Protein AF-A0A212PHE5-F1 (afdb_monomer_lite)

Sequence (43 aa):
MLPEKQQKKYSEFYESARNNTVLDPKTTLLVHLATAMASGCYP

pLDDT: mean 95.08, std 5.52, range [69.25, 98.19]

Secondary structure (DSSP, 8-state):
---HHHHHHHHHHHHHHHS-SSS-HHHHHHHHHHHHHHTT---

Structure (mmCIF, N/CA/C/O backbone):
data_AF-A0A212PHE5-F1
#
_entry.id   AF-A0A212PHE5-F1
#
loop_
_atom_site.group_PDB
_atom_site.id
_atom_site.type_symbol
_atom_site.label_atom_id
_atom_site.label_alt_id
_atom_site.label_comp_id
_atom_site.label_asym_id
_atom_site.label_entity_id
_atom_site.label_seq_id
_atom_site.pdbx_PDB_ins_code
_atom_site.Cartn_x
_atom_site.Cartn_y
_atom_site.Cartn_z
_atom_site.occupancy
_atom_site.B_iso_or_equiv
_atom_site.auth_seq_id
_atom_site.auth_comp_id
_atom_site.auth_asym_id
_atom_site.auth_atom_id
_atom_site.pdbx_PDB_model_num
ATOM 1 N N . MET A 1 1 ? -19.870 -0.055 9.013 1.00 75.50 1 MET A N 1
ATOM 2 C CA . MET A 1 1 ? -18.511 0.296 9.484 1.00 75.50 1 MET A CA 1
ATOM 3 C C . MET A 1 1 ? -17.909 -0.920 10.165 1.00 75.50 1 MET A C 1
ATOM 5 O O . MET A 1 1 ? -18.640 -1.614 10.862 1.00 75.50 1 MET A O 1
ATOM 9 N N . LEU A 1 2 ? -16.630 -1.216 9.917 1.00 89.38 2 LEU A N 1
ATOM 10 C CA . LEU A 1 2 ? -15.932 -2.314 10.594 1.00 89.38 2 LEU A CA 1
ATOM 11 C C . LEU A 1 2 ? -15.871 -2.042 12.107 1.00 89.38 2 LEU A C 1
ATOM 13 O O . LEU A 1 2 ? -15.742 -0.877 12.485 1.00 89.38 2 LEU A O 1
ATOM 17 N N . PRO A 1 3 ? -15.930 -3.069 12.972 1.00 96.56 3 PRO A N 1
ATOM 18 C CA . PRO A 1 3 ? -15.669 -2.858 14.390 1.00 96.56 3 PRO A CA 1
ATOM 19 C C . PRO A 1 3 ? -14.213 -2.411 14.607 1.00 96.56 3 PRO A C 1
ATOM 21 O O . PRO A 1 3 ? -13.329 -2.716 13.802 1.00 96.56 3 PRO A O 1
ATOM 24 N N . GLU A 1 4 ? -13.960 -1.682 15.696 1.00 96.25 4 GLU A N 1
ATOM 25 C CA . GLU A 1 4 ? -12.692 -0.972 15.951 1.00 96.25 4 GLU A CA 1
ATOM 26 C C . GLU A 1 4 ? -11.454 -1.873 15.803 1.00 96.25 4 GLU A C 1
ATOM 28 O O . GLU A 1 4 ? -10.463 -1.505 15.171 1.00 96.25 4 GLU A O 1
ATOM 33 N N . LYS A 1 5 ? -11.536 -3.109 16.312 1.00 96.56 5 LYS A N 1
ATOM 34 C CA . LYS A 1 5 ? -10.458 -4.100 16.204 1.00 96.56 5 LYS A CA 1
ATOM 35 C C . LYS A 1 5 ? -10.111 -4.419 14.746 1.00 96.56 5 LYS A C 1
ATOM 37 O O . LYS A 1 5 ? -8.932 -4.507 14.403 1.00 96.56 5 LYS A O 1
ATOM 42 N N . GLN A 1 6 ? -11.118 -4.614 13.897 1.00 97.31 6 GLN A N 1
ATOM 43 C CA . GLN A 1 6 ? -10.938 -4.900 12.475 1.00 97.31 6 GLN A CA 1
ATOM 44 C C . GLN A 1 6 ? -10.421 -3.669 11.735 1.00 97.31 6 GLN A C 1
ATOM 46 O O . GLN A 1 6 ? -9.539 -3.809 10.894 1.00 97.31 6 GLN A O 1
ATOM 51 N N . GLN A 1 7 ? -10.914 -2.475 12.074 1.00 96.50 7 GLN A N 1
ATOM 52 C CA . GLN A 1 7 ? -10.428 -1.231 11.484 1.00 96.50 7 GLN A CA 1
ATOM 53 C C . GLN A 1 7 ? -8.936 -1.032 11.771 1.00 96.50 7 GLN A C 1
ATOM 55 O O . GLN A 1 7 ? -8.165 -0.814 10.843 1.00 96.50 7 GLN A O 1
ATOM 60 N N . LYS A 1 8 ? -8.508 -1.219 13.027 1.00 96.94 8 LYS A N 1
ATOM 61 C CA . LYS A 1 8 ? -7.093 -1.139 13.410 1.00 96.94 8 LYS A CA 1
ATOM 62 C C . LYS A 1 8 ? -6.232 -2.144 12.644 1.00 96.94 8 LYS A C 1
ATOM 64 O O . LYS A 1 8 ? -5.189 -1.776 12.116 1.00 96.94 8 LYS A O 1
ATOM 69 N N . LYS A 1 9 ? -6.675 -3.401 12.546 1.00 97.38 9 LYS A N 1
ATOM 70 C CA . LYS A 1 9 ? -5.938 -4.445 11.813 1.00 97.38 9 LYS A CA 1
ATOM 71 C C . LYS A 1 9 ? -5.840 -4.155 10.319 1.00 97.38 9 LYS A C 1
ATOM 73 O O . LYS A 1 9 ? -4.792 -4.389 9.726 1.00 97.38 9 LYS A O 1
ATOM 78 N N . TYR A 1 10 ? -6.905 -3.622 9.728 1.00 95.88 10 TYR A N 1
ATOM 79 C CA . TYR A 1 10 ? -6.894 -3.189 8.337 1.00 95.88 10 TYR A CA 1
ATOM 80 C C . TYR A 1 10 ? -5.923 -2.023 8.117 1.00 95.88 10 TYR A C 1
ATOM 82 O O . TYR A 1 10 ? -5.137 -2.065 7.176 1.00 95.88 10 TYR A O 1
ATOM 90 N N . SER A 1 11 ? -5.921 -1.023 9.004 1.00 96.62 11 SER A N 1
ATOM 91 C CA . SER A 1 11 ? -4.969 0.091 8.942 1.00 96.62 11 S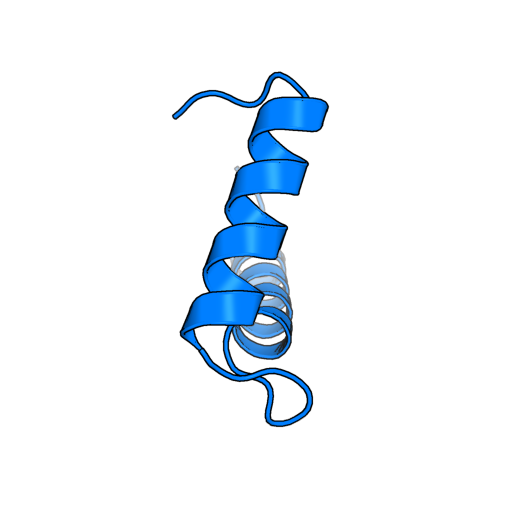ER A CA 1
ATOM 92 C C . SER A 1 11 ? -3.521 -0.386 9.068 1.00 96.62 11 SER A C 1
ATOM 94 O O . SER A 1 11 ? -2.696 -0.008 8.247 1.00 96.62 11 SER A O 1
ATOM 96 N N . GLU A 1 12 ? -3.212 -1.268 10.025 1.00 97.56 12 GLU A N 1
ATOM 97 C CA . GLU A 1 12 ? -1.872 -1.863 10.172 1.00 97.56 12 GLU A CA 1
ATOM 98 C C . GLU A 1 12 ? -1.421 -2.582 8.889 1.00 97.56 12 GLU A C 1
ATOM 100 O O . GLU A 1 12 ? -0.288 -2.413 8.438 1.00 97.56 12 GLU A O 1
ATOM 105 N N . PHE A 1 13 ? -2.318 -3.354 8.271 1.00 96.38 13 PHE A N 1
ATOM 106 C CA . PHE A 1 13 ? -2.047 -4.021 7.000 1.00 96.38 13 PHE A CA 1
ATOM 107 C C . PHE A 1 13 ? -1.805 -3.017 5.863 1.00 96.38 13 PHE A C 1
ATOM 109 O O . PHE A 1 13 ? -0.803 -3.124 5.155 1.00 96.38 13 PHE A O 1
ATOM 116 N N . TYR A 1 14 ? -2.687 -2.030 5.703 1.00 96.19 14 TYR A N 1
ATOM 117 C CA . TYR A 1 14 ? -2.578 -1.031 4.641 1.00 96.19 14 TYR A CA 1
ATOM 118 C C . TYR A 1 14 ? -1.274 -0.232 4.744 1.00 96.19 14 TYR A C 1
ATOM 120 O O . TYR A 1 14 ? -0.560 -0.088 3.751 1.00 96.19 14 TYR A O 1
ATOM 128 N N . GLU A 1 15 ? -0.911 0.207 5.950 1.00 96.88 15 GLU A N 1
ATOM 129 C CA . GLU A 1 15 ? 0.344 0.921 6.194 1.00 96.88 15 GLU A CA 1
ATOM 130 C C . GLU A 1 15 ? 1.571 0.052 5.892 1.00 96.88 15 GLU A C 1
ATOM 132 O O . GLU A 1 15 ? 2.559 0.566 5.373 1.00 96.88 15 GLU A O 1
ATOM 137 N N . SER A 1 16 ? 1.512 -1.265 6.137 1.00 96.56 16 SER A N 1
ATOM 138 C CA . SER A 1 16 ? 2.615 -2.178 5.797 1.00 96.56 16 SER A CA 1
ATOM 139 C C . SER A 1 16 ? 2.840 -2.310 4.286 1.00 96.56 16 SER A C 1
ATOM 141 O O . SER A 1 16 ? 3.978 -2.409 3.833 1.00 96.56 16 SER A O 1
ATOM 143 N N . ALA A 1 17 ? 1.764 -2.267 3.493 1.00 96.00 17 ALA A N 1
ATOM 144 C CA . ALA A 1 17 ? 1.851 -2.280 2.036 1.00 96.00 17 ALA A CA 1
ATOM 145 C C . ALA A 1 17 ? 2.318 -0.919 1.494 1.00 96.00 17 ALA A C 1
ATOM 147 O O . ALA A 1 17 ? 3.158 -0.860 0.594 1.00 96.00 17 ALA A O 1
ATOM 148 N N . ARG A 1 18 ? 1.814 0.180 2.070 1.00 95.50 18 ARG A N 1
ATOM 149 C CA . ARG A 1 18 ? 2.128 1.548 1.642 1.00 95.50 18 ARG A CA 1
ATOM 150 C C . ARG A 1 18 ? 3.561 1.967 1.974 1.00 95.50 18 ARG A C 1
ATOM 152 O O . ARG A 1 18 ? 4.180 2.665 1.168 1.00 95.50 18 ARG A O 1
ATOM 159 N N . ASN A 1 19 ? 4.063 1.552 3.136 1.00 96.56 19 ASN A N 1
ATOM 160 C CA . ASN A 1 19 ? 5.375 1.911 3.669 1.00 96.56 19 ASN A CA 1
ATOM 161 C C . ASN A 1 19 ? 6.277 0.673 3.705 1.00 96.56 19 ASN A C 1
ATOM 163 O O . ASN A 1 19 ? 6.545 0.098 4.759 1.00 96.56 19 ASN A O 1
ATOM 167 N N . ASN A 1 20 ? 6.737 0.256 2.529 1.00 95.50 20 ASN A N 1
ATOM 168 C CA . ASN A 1 20 ? 7.624 -0.890 2.365 1.00 95.50 20 ASN A CA 1
ATOM 169 C C . ASN A 1 20 ? 9.012 -0.446 1.866 1.00 95.50 20 ASN A C 1
ATOM 171 O O . ASN A 1 20 ? 9.176 0.658 1.352 1.00 95.50 20 ASN A O 1
ATOM 175 N N . THR A 1 21 ? 10.014 -1.313 2.019 1.00 97.12 21 THR A N 1
ATOM 176 C CA . THR A 1 21 ? 11.397 -1.078 1.556 1.00 97.12 21 THR A CA 1
ATOM 177 C C . THR A 1 21 ? 11.711 -1.748 0.218 1.00 97.12 21 THR A C 1
ATOM 179 O O . THR A 1 21 ? 12.833 -1.642 -0.272 1.00 97.12 21 THR A O 1
ATOM 182 N N . VAL A 1 22 ? 10.742 -2.462 -0.362 1.00 97.88 22 VAL A N 1
ATOM 183 C CA . VAL A 1 22 ? 10.909 -3.215 -1.614 1.00 97.88 22 VAL A CA 1
ATOM 184 C C . VAL A 1 22 ? 10.831 -2.277 -2.816 1.00 97.88 22 VAL A C 1
ATOM 186 O O . VAL A 1 22 ? 11.593 -2.426 -3.767 1.00 97.88 22 VAL A O 1
ATOM 189 N N . LEU A 1 23 ? 9.918 -1.307 -2.768 1.00 97.62 23 LEU A N 1
ATOM 190 C CA . LEU A 1 23 ? 9.705 -0.298 -3.799 1.00 97.62 23 LEU A CA 1
ATOM 191 C C . LEU A 1 23 ? 9.956 1.091 -3.222 1.00 97.62 23 LEU A C 1
ATOM 193 O O . LEU A 1 23 ? 9.632 1.367 -2.067 1.00 97.62 23 LEU A O 1
ATOM 197 N N . ASP A 1 24 ? 10.469 2.006 -4.043 1.00 97.62 24 ASP A N 1
ATOM 1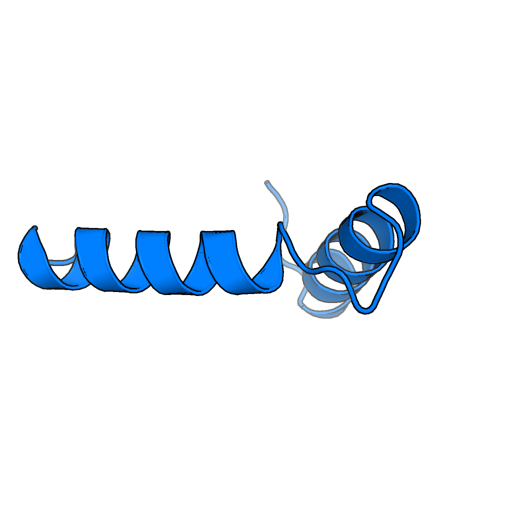98 C CA . ASP A 1 24 ? 10.565 3.399 -3.626 1.00 97.62 24 ASP A CA 1
ATOM 199 C C . ASP A 1 24 ? 9.157 4.005 -3.391 1.00 97.62 24 ASP A C 1
ATOM 201 O O . ASP A 1 24 ? 8.153 3.538 -3.958 1.00 9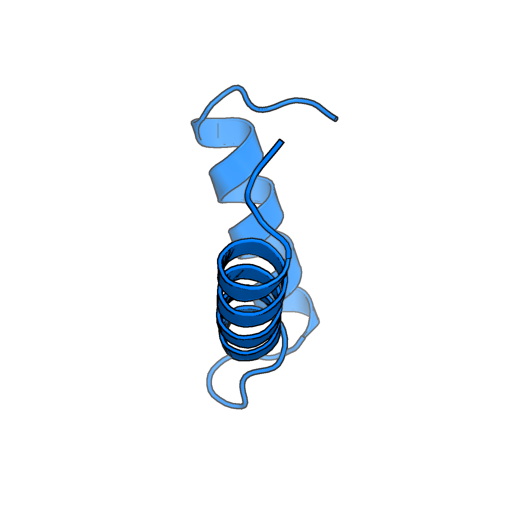7.62 24 ASP A O 1
ATOM 205 N N . PRO A 1 25 ? 9.042 5.061 -2.563 1.00 97.31 25 PRO A N 1
ATOM 206 C CA . PRO A 1 25 ? 7.743 5.618 -2.182 1.00 97.31 25 PRO A CA 1
ATOM 207 C C . PRO A 1 25 ? 6.886 6.100 -3.359 1.00 97.31 25 PRO A C 1
ATOM 209 O O . PRO A 1 25 ? 5.650 6.047 -3.279 1.00 97.31 25 PRO A O 1
ATOM 212 N N . LYS A 1 26 ? 7.528 6.572 -4.439 1.00 97.38 26 LYS A N 1
ATOM 213 C CA . LYS A 1 26 ? 6.856 7.061 -5.646 1.00 97.38 26 LYS A CA 1
ATOM 214 C C . LYS A 1 26 ? 6.310 5.890 -6.455 1.00 97.38 26 LYS A C 1
ATOM 216 O O . LYS A 1 26 ? 5.145 5.934 -6.843 1.00 97.38 26 LYS A O 1
ATOM 221 N N . THR A 1 27 ? 7.098 4.837 -6.657 1.00 98.19 27 THR A N 1
ATOM 222 C CA . THR A 1 27 ? 6.636 3.620 -7.339 1.00 98.19 27 THR A CA 1
ATOM 223 C C . THR A 1 27 ? 5.473 2.980 -6.590 1.00 98.19 27 THR A C 1
ATOM 225 O O . THR A 1 27 ? 4.445 2.691 -7.201 1.00 98.19 27 THR A O 1
ATOM 228 N N . THR A 1 28 ? 5.566 2.860 -5.262 1.00 98.12 28 THR A N 1
ATOM 229 C CA . THR A 1 28 ? 4.459 2.343 -4.440 1.00 98.12 28 THR A CA 1
ATOM 230 C C . THR A 1 28 ? 3.179 3.160 -4.650 1.00 98.12 28 THR A C 1
ATOM 232 O O . THR A 1 28 ? 2.120 2.593 -4.911 1.00 98.12 28 THR A O 1
ATOM 235 N N . LEU A 1 29 ? 3.267 4.498 -4.622 1.00 96.38 29 LEU A N 1
ATOM 236 C CA . LEU A 1 29 ? 2.113 5.378 -4.849 1.00 96.38 29 LEU A CA 1
ATOM 237 C C . LEU A 1 29 ? 1.463 5.151 -6.223 1.00 96.38 29 LEU A C 1
ATOM 239 O O . LEU A 1 29 ? 0.239 5.067 -6.316 1.00 96.38 29 LEU A O 1
ATOM 243 N N . LEU A 1 30 ? 2.271 5.044 -7.280 1.00 97.31 30 LEU A N 1
ATOM 244 C CA . LEU A 1 30 ? 1.767 4.842 -8.638 1.00 97.31 30 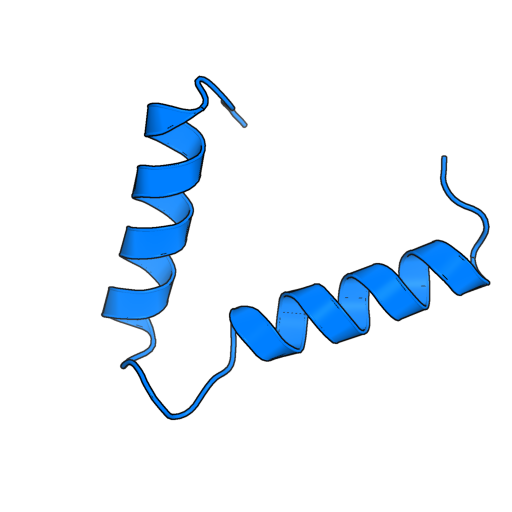LEU A CA 1
ATOM 245 C C . LEU A 1 30 ? 1.081 3.482 -8.804 1.00 97.31 30 LEU A C 1
ATOM 247 O O . LEU A 1 30 ? 0.062 3.411 -9.485 1.00 97.31 30 LEU A O 1
ATOM 251 N N . VAL A 1 31 ? 1.577 2.427 -8.151 1.00 97.06 31 VAL A N 1
ATOM 252 C CA . VAL A 1 31 ? 0.926 1.106 -8.158 1.00 97.06 31 VAL A CA 1
ATOM 253 C C . VAL A 1 31 ? -0.444 1.165 -7.482 1.00 97.06 31 VAL A C 1
ATOM 255 O O . VAL A 1 31 ? -1.419 0.658 -8.042 1.00 97.06 31 VAL A O 1
ATOM 258 N N . HIS A 1 32 ? -0.557 1.819 -6.320 1.00 95.81 32 HIS A N 1
ATOM 259 C CA . HIS A 1 32 ? -1.853 2.011 -5.660 1.00 95.81 32 HIS A CA 1
ATOM 260 C C . HIS A 1 32 ? -2.836 2.777 -6.555 1.00 95.81 32 HIS A C 1
ATOM 262 O O . HIS A 1 32 ? -3.977 2.345 -6.716 1.00 95.81 32 HIS A O 1
ATOM 268 N N . LEU A 1 33 ? -2.384 3.869 -7.182 1.00 95.56 33 LEU A N 1
ATOM 269 C CA . LEU A 1 33 ? -3.205 4.663 -8.097 1.00 95.56 33 LEU A CA 1
ATOM 270 C C . LEU A 1 33 ? -3.658 3.844 -9.312 1.00 95.56 33 LEU A C 1
ATOM 272 O O . LEU A 1 33 ? -4.848 3.806 -9.616 1.00 95.56 33 LEU A O 1
ATOM 276 N N . ALA A 1 34 ? -2.731 3.157 -9.982 1.00 96.69 34 ALA A N 1
ATOM 277 C CA . ALA A 1 34 ? -3.036 2.336 -11.148 1.00 96.69 34 ALA A CA 1
ATOM 278 C C . ALA A 1 34 ? -4.036 1.222 -10.808 1.00 96.69 34 ALA A C 1
ATOM 280 O O . ALA A 1 34 ? -4.965 0.976 -11.572 1.00 96.69 34 ALA A O 1
ATOM 281 N N . THR A 1 35 ? -3.893 0.595 -9.637 1.00 96.38 35 THR A N 1
ATOM 282 C CA . THR A 1 35 ? -4.812 -0.450 -9.165 1.00 96.38 35 THR A CA 1
ATOM 283 C C . THR A 1 35 ? -6.208 0.114 -8.894 1.00 96.38 35 THR A C 1
ATOM 285 O O . THR A 1 35 ? -7.201 -0.492 -9.301 1.00 96.38 35 THR A O 1
ATOM 288 N N . ALA A 1 36 ? 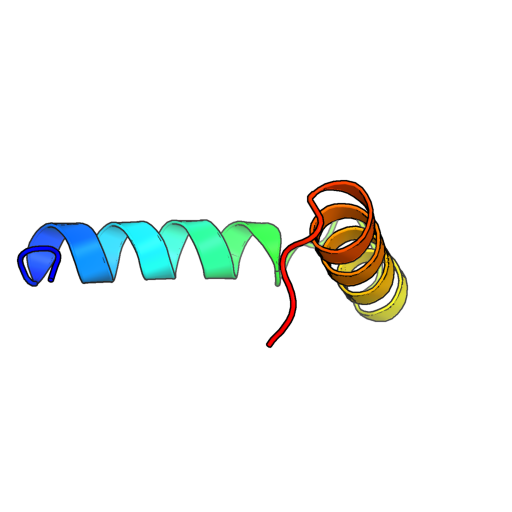-6.303 1.289 -8.260 1.00 96.00 36 ALA A N 1
ATOM 289 C CA . ALA A 1 36 ? -7.579 1.965 -8.027 1.00 96.00 36 ALA A CA 1
ATOM 290 C C . ALA A 1 36 ? -8.278 2.313 -9.351 1.00 96.00 36 ALA A C 1
ATOM 292 O O . ALA A 1 36 ? -9.450 1.987 -9.533 1.00 96.00 36 ALA A O 1
ATOM 293 N N . MET A 1 37 ? -7.534 2.874 -10.312 1.00 96.31 37 MET A N 1
ATOM 294 C CA . MET A 1 37 ? -8.046 3.196 -11.647 1.00 96.31 37 MET A CA 1
ATOM 295 C C . MET A 1 37 ? -8.497 1.949 -12.414 1.00 96.31 37 MET A C 1
ATOM 297 O O . MET A 1 37 ? -9.590 1.944 -12.974 1.00 96.31 37 MET A O 1
ATOM 301 N N . ALA A 1 38 ? -7.695 0.880 -12.412 1.00 97.31 38 ALA A N 1
ATOM 302 C CA . ALA A 1 38 ? -8.032 -0.383 -13.071 1.00 97.31 38 ALA A CA 1
ATOM 303 C C . ALA A 1 38 ? -9.287 -1.039 -12.473 1.00 97.31 38 ALA A C 1
ATOM 305 O O . ALA A 1 38 ? -10.026 -1.720 -13.179 1.00 97.31 38 ALA A O 1
ATOM 306 N N . SER A 1 39 ? -9.545 -0.797 -11.186 1.00 97.06 39 SER A N 1
ATOM 307 C CA . SER A 1 39 ? -10.730 -1.291 -10.480 1.00 97.06 39 SER A CA 1
ATOM 308 C C . SER A 1 39 ? -11.947 -0.363 -10.608 1.00 97.06 39 SER A C 1
ATOM 310 O O . SER A 1 39 ? -12.987 -0.657 -10.027 1.00 97.06 39 SER A O 1
ATOM 312 N N . GLY A 1 40 ? -11.830 0.773 -11.310 1.00 96.12 40 GLY A N 1
ATOM 313 C CA . GLY A 1 40 ? -12.884 1.793 -11.378 1.00 96.12 40 GLY A CA 1
ATOM 314 C C . GLY A 1 40 ? -13.208 2.433 -10.022 1.00 96.12 40 GLY A C 1
ATOM 315 O O . GLY A 1 40 ? -14.311 2.936 -9.822 1.00 96.12 40 GLY A O 1
ATOM 316 N N . CYS A 1 41 ? -12.273 2.380 -9.070 1.00 92.81 41 CYS A N 1
ATOM 317 C CA . CYS A 1 41 ? -12.441 2.924 -7.730 1.00 92.81 41 CYS A CA 1
ATOM 318 C C . CYS A 1 41 ? -11.995 4.389 -7.722 1.00 92.81 41 CYS A C 1
ATOM 320 O O . CYS A 1 41 ? -10.804 4.687 -7.599 1.00 92.81 41 CYS A O 1
ATOM 322 N N . TYR A 1 42 ? -12.961 5.291 -7.879 1.00 85.31 42 TYR A N 1
ATOM 323 C CA . 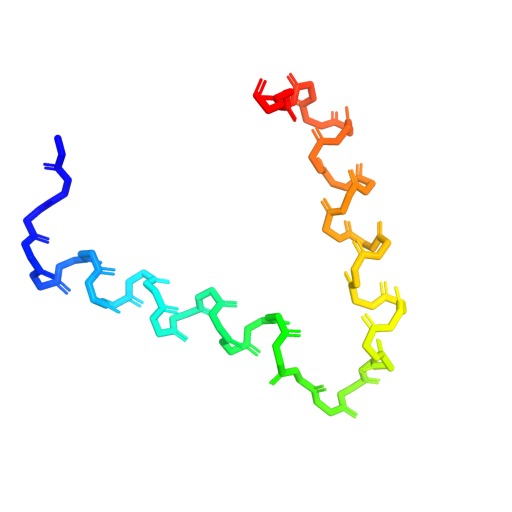TYR A 1 42 ? -12.738 6.734 -7.817 1.00 85.31 42 TYR A CA 1
ATOM 324 C C . TYR A 1 42 ? -12.826 7.243 -6.367 1.00 85.31 42 TYR A C 1
ATOM 326 O O . TYR A 1 42 ? -13.532 6.625 -5.567 1.00 85.31 42 TYR A O 1
ATOM 334 N N . PRO A 1 43 ? -12.099 8.322 -6.023 1.00 69.25 43 PRO A N 1
ATOM 335 C CA . PRO A 1 43 ? -12.183 8.952 -4.707 1.00 69.25 43 PRO A CA 1
ATOM 336 C C . PRO A 1 43 ? -13.585 9.470 -4.374 1.00 69.25 43 PRO A C 1
ATOM 338 O O . PRO A 1 43 ? -14.278 9.938 -5.308 1.00 69.25 43 PRO A O 1
#

Radius of gyration: 12.4 Å; chains: 1; bounding box: 30×14×29 Å

Foldseek 3Di:
DDPPVVVVVVVVVVCPQQDDPPDDNVVSVVVVVVVCVVVVNDD